Protein AF-A0A6N8XVJ3-F1 (afdb_monomer)

Structure (mmCIF, N/CA/C/O backbone):
data_AF-A0A6N8XVJ3-F1
#
_entry.id   AF-A0A6N8XVJ3-F1
#
loop_
_atom_site.group_PDB
_atom_site.id
_atom_site.type_symbol
_atom_site.label_atom_id
_atom_site.label_alt_id
_atom_site.label_comp_id
_atom_site.label_asym_id
_atom_site.label_entity_id
_atom_site.label_seq_id
_atom_site.pdbx_PDB_ins_code
_atom_site.Cartn_x
_atom_site.Cartn_y
_atom_site.Cartn_z
_atom_site.occupancy
_atom_site.B_iso_or_equiv
_atom_site.auth_seq_id
_atom_site.auth_comp_id
_atom_site.auth_asym_id
_atom_site.auth_atom_id
_atom_site.pdbx_PDB_model_num
ATOM 1 N N . MET A 1 1 ? 0.517 7.023 22.792 1.00 70.94 1 MET A N 1
ATOM 2 C CA . MET A 1 1 ? 1.591 7.198 21.783 1.00 70.94 1 MET A CA 1
ATOM 3 C C . MET A 1 1 ? 1.172 6.799 20.374 1.00 70.94 1 MET A C 1
ATOM 5 O O . MET A 1 1 ? 1.157 7.692 19.544 1.00 70.94 1 MET A O 1
ATOM 9 N N . ARG A 1 2 ? 0.822 5.535 20.058 1.00 68.94 2 ARG A N 1
ATOM 10 C CA . ARG A 1 2 ? 0.362 5.185 18.690 1.00 68.94 2 ARG A CA 1
ATOM 11 C C . ARG A 1 2 ? -0.905 5.957 18.302 1.00 68.94 2 ARG A C 1
ATOM 13 O O . ARG A 1 2 ? -0.941 6.565 17.241 1.00 68.94 2 ARG A O 1
ATOM 20 N N . ASP A 1 3 ? -1.891 5.975 19.192 1.00 71.06 3 ASP A N 1
ATOM 21 C CA . ASP A 1 3 ? -3.145 6.705 18.999 1.00 71.06 3 ASP A CA 1
ATOM 22 C C . ASP A 1 3 ? -2.937 8.216 18.849 1.00 71.06 3 ASP A C 1
ATOM 24 O O . ASP A 1 3 ? -3.562 8.823 17.993 1.00 71.06 3 ASP A O 1
ATOM 28 N N . ASP A 1 4 ? -2.011 8.826 19.596 1.00 81.19 4 ASP A N 1
ATOM 29 C CA . ASP A 1 4 ? -1.683 10.253 19.451 1.00 81.19 4 ASP A CA 1
ATOM 30 C C . ASP A 1 4 ? -1.011 10.562 18.113 1.00 81.19 4 ASP A C 1
ATOM 32 O O . ASP A 1 4 ? -1.333 11.558 17.469 1.00 81.19 4 ASP A O 1
ATOM 36 N N . TYR A 1 5 ? -0.101 9.688 17.673 1.00 82.31 5 TYR A N 1
ATOM 37 C CA . TYR A 1 5 ? 0.652 9.878 16.435 1.00 82.31 5 TYR A CA 1
ATOM 38 C C . TYR A 1 5 ? -0.256 9.812 15.205 1.00 82.31 5 TYR A C 1
ATOM 40 O O . TYR A 1 5 ? -0.070 10.564 14.250 1.00 82.31 5 TYR A O 1
ATOM 48 N N . PHE A 1 6 ? -1.262 8.931 15.241 1.00 85.88 6 PHE A N 1
ATOM 49 C CA . PHE A 1 6 ? -2.165 8.695 14.117 1.00 85.88 6 PHE A CA 1
ATOM 50 C C . PHE A 1 6 ? -3.567 9.298 14.291 1.00 85.88 6 PHE A C 1
ATOM 52 O O . PHE A 1 6 ? -4.397 9.135 13.401 1.00 85.88 6 PHE A O 1
ATOM 59 N N . ARG A 1 7 ? -3.824 10.060 15.366 1.00 86.62 7 ARG A N 1
ATOM 60 C CA . ARG A 1 7 ? -5.132 10.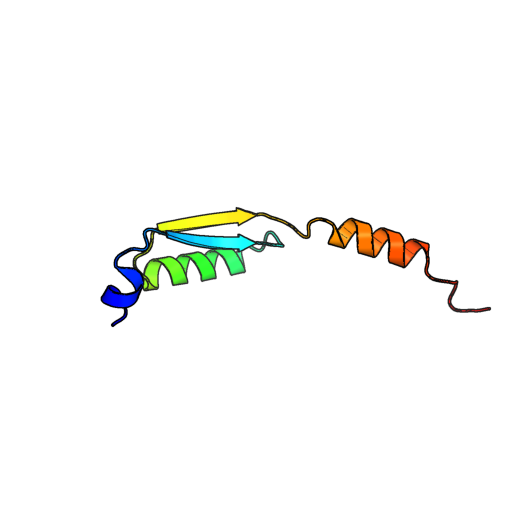666 15.700 1.00 86.62 7 ARG A CA 1
ATOM 61 C C . ARG A 1 7 ? -5.786 11.432 14.544 1.00 86.62 7 ARG A C 1
ATOM 63 O O . ARG A 1 7 ? -7.008 11.456 14.443 1.00 86.62 7 ARG A O 1
ATOM 70 N N . HIS A 1 8 ? -4.987 12.081 13.698 1.00 91.06 8 HIS A N 1
ATOM 71 C CA . HIS A 1 8 ? -5.467 12.891 12.570 1.00 91.06 8 HIS A CA 1
ATOM 72 C C . HIS A 1 8 ? -5.378 12.183 11.212 1.00 91.06 8 HIS A C 1
ATOM 74 O O . HIS A 1 8 ? -5.748 12.757 10.188 1.00 91.06 8 HIS A O 1
ATOM 80 N N . TYR A 1 9 ? -4.896 10.943 11.181 1.00 91.06 9 TYR A N 1
ATOM 81 C CA . TYR A 1 9 ? -4.757 10.171 9.956 1.00 91.06 9 TYR A CA 1
ATOM 82 C C . TYR A 1 9 ? -5.975 9.270 9.788 1.00 91.06 9 TYR A C 1
ATOM 84 O O . TYR A 1 9 ? -6.430 8.626 10.725 1.00 91.06 9 TYR A O 1
ATOM 92 N N . THR A 1 10 ? -6.505 9.213 8.570 1.00 91.75 10 THR A N 1
ATOM 93 C CA . THR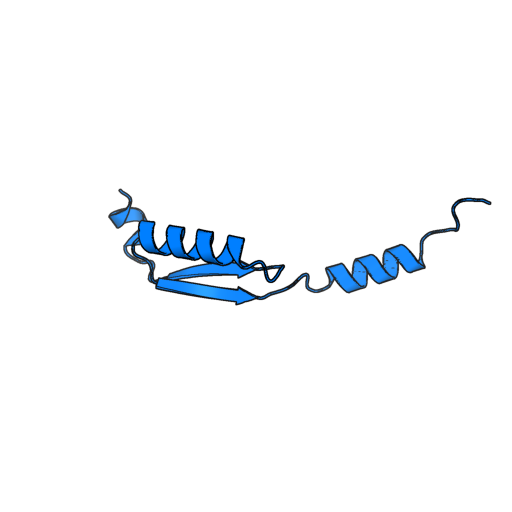 A 1 10 ? -7.699 8.410 8.257 1.00 91.75 10 THR A CA 1
ATOM 94 C C . THR A 1 10 ? -7.372 7.163 7.448 1.00 91.75 10 THR A C 1
ATOM 96 O O . THR A 1 10 ? -8.152 6.211 7.432 1.00 91.75 10 THR A O 1
ATOM 99 N N . ARG A 1 11 ? -6.218 7.145 6.766 1.00 94.19 11 ARG A N 1
ATOM 100 C CA . ARG A 1 11 ? -5.825 6.043 5.891 1.00 94.19 11 ARG A CA 1
ATOM 101 C C . ARG A 1 11 ? -4.321 5.798 5.855 1.00 94.19 11 ARG A C 1
ATOM 103 O O . ARG A 1 11 ? -3.524 6.729 5.915 1.00 94.19 11 ARG A O 1
ATOM 110 N N . CYS A 1 12 ? -3.963 4.542 5.643 1.00 93.94 12 CYS A N 1
ATOM 111 C CA . CYS A 1 12 ? -2.663 4.080 5.206 1.00 93.94 12 CYS A CA 1
ATOM 112 C C . CYS A 1 12 ? -2.714 3.868 3.684 1.00 93.94 12 CYS A C 1
ATOM 114 O O . CYS A 1 12 ? -3.486 3.043 3.189 1.00 93.94 12 CYS A O 1
ATOM 116 N N . LEU A 1 13 ? -1.930 4.651 2.939 1.00 95.31 13 LEU A N 1
ATOM 117 C CA . LEU A 1 13 ? -1.850 4.576 1.481 1.00 95.31 13 LEU A CA 1
ATOM 118 C C . LEU A 1 13 ? -0.643 3.731 1.064 1.00 95.31 13 LEU A C 1
ATOM 120 O O . LEU A 1 13 ? 0.498 4.149 1.246 1.00 95.31 13 LEU A O 1
ATOM 124 N N . TYR A 1 14 ? -0.890 2.576 0.454 1.00 94.94 14 TYR A N 1
ATOM 125 C CA . TYR A 1 14 ? 0.142 1.781 -0.195 1.00 94.94 14 TYR A CA 1
ATOM 126 C C . TYR A 1 14 ? 0.366 2.271 -1.629 1.00 94.94 14 TYR A C 1
ATOM 128 O O . TYR A 1 14 ? -0.496 2.112 -2.495 1.00 94.94 14 TYR A O 1
ATOM 136 N N . ILE A 1 15 ? 1.531 2.877 -1.867 1.00 93.75 15 ILE A N 1
ATOM 137 C CA . ILE A 1 15 ? 1.986 3.309 -3.191 1.00 93.75 15 ILE A CA 1
ATOM 138 C C . ILE A 1 15 ? 2.835 2.191 -3.793 1.00 93.75 15 ILE A C 1
ATOM 140 O O . ILE A 1 15 ? 3.893 1.860 -3.259 1.00 93.75 15 ILE A O 1
ATOM 144 N N . ALA A 1 16 ? 2.373 1.606 -4.894 1.00 91.62 16 ALA A N 1
ATOM 145 C CA . ALA A 1 16 ? 3.001 0.434 -5.486 1.00 91.62 16 ALA A CA 1
ATOM 146 C C . ALA A 1 16 ? 3.630 0.726 -6.850 1.00 91.62 16 ALA A C 1
ATOM 148 O O . ALA A 1 16 ? 2.986 1.289 -7.741 1.00 91.62 16 ALA A O 1
ATOM 149 N N . GLN A 1 17 ? 4.880 0.286 -7.006 1.00 90.69 17 GLN A N 1
ATOM 150 C CA . GLN A 1 17 ? 5.610 0.277 -8.280 1.00 90.69 17 GLN A CA 1
ATOM 151 C C . GLN A 1 17 ? 5.313 -0.999 -9.081 1.00 90.69 17 GLN A C 1
ATOM 153 O O . GLN A 1 17 ? 5.317 -0.987 -10.304 1.00 90.69 17 GLN A O 1
ATOM 158 N N . THR A 1 18 ? 4.987 -2.092 -8.390 1.00 87.38 18 THR A N 1
ATOM 159 C CA . THR A 1 18 ? 4.657 -3.395 -8.975 1.00 87.38 18 THR A CA 1
ATOM 160 C C . THR A 1 18 ? 3.338 -3.918 -8.416 1.00 87.38 18 THR A C 1
ATOM 162 O O . THR A 1 18 ? 2.894 -3.531 -7.332 1.00 87.38 18 THR A O 1
ATOM 165 N N . ARG A 1 19 ? 2.673 -4.806 -9.159 1.00 86.88 19 ARG A N 1
ATOM 166 C CA . ARG A 1 19 ? 1.454 -5.482 -8.695 1.00 86.88 19 ARG A CA 1
ATOM 167 C C . ARG A 1 19 ? 1.819 -6.779 -7.986 1.00 86.88 19 ARG A C 1
ATOM 169 O O . ARG A 1 19 ? 1.639 -7.862 -8.527 1.00 86.88 19 ARG A O 1
ATOM 176 N N . ASP A 1 20 ? 2.338 -6.645 -6.773 1.00 91.50 20 ASP A N 1
ATOM 177 C CA . ASP A 1 20 ? 2.630 -7.780 -5.901 1.00 91.50 20 ASP A CA 1
ATOM 178 C C . ASP A 1 20 ? 1.494 -7.969 -4.882 1.00 91.50 20 ASP A C 1
ATOM 180 O O . ASP A 1 20 ? 1.169 -7.066 -4.104 1.00 91.50 20 ASP A O 1
ATOM 184 N N . ALA A 1 21 ? 0.852 -9.139 -4.910 1.00 91.69 21 ALA A N 1
ATOM 185 C CA . ALA A 1 21 ? -0.251 -9.461 -4.007 1.00 91.69 21 ALA A CA 1
ATOM 186 C C . ALA A 1 21 ? 0.223 -9.666 -2.556 1.00 91.69 21 ALA A C 1
ATOM 188 O O . ALA A 1 21 ? -0.477 -9.282 -1.618 1.00 91.69 21 ALA A O 1
ATOM 189 N N . GLY A 1 22 ? 1.426 -10.205 -2.350 1.00 95.19 22 GLY A N 1
ATOM 190 C CA . GLY A 1 22 ? 2.008 -10.397 -1.023 1.00 95.19 22 GLY A CA 1
ATOM 191 C C . GLY A 1 22 ? 2.329 -9.071 -0.333 1.00 95.19 22 GLY A C 1
ATOM 192 O O . GLY A 1 22 ? 2.094 -8.924 0.870 1.00 95.19 22 GLY A O 1
ATOM 193 N N . LEU A 1 23 ? 2.805 -8.075 -1.084 1.00 93.38 23 LEU A N 1
ATOM 194 C CA . LEU A 1 23 ? 3.023 -6.724 -0.555 1.00 93.38 23 LEU A CA 1
ATOM 195 C C . LEU A 1 23 ? 1.708 -6.027 -0.186 1.00 93.38 23 LEU A C 1
ATOM 197 O O . LEU A 1 23 ? 1.652 -5.349 0.841 1.00 93.38 23 LEU A O 1
ATOM 201 N N . GLN A 1 24 ? 0.637 -6.245 -0.954 1.00 94.19 24 GLN A N 1
ATOM 202 C CA . GLN A 1 24 ? -0.686 -5.708 -0.618 1.00 94.19 24 GLN A CA 1
ATOM 203 C C . GLN A 1 24 ? -1.232 -6.294 0.689 1.00 94.19 24 GLN A C 1
ATOM 205 O O . GLN A 1 24 ? -1.713 -5.540 1.534 1.00 94.19 24 GLN A O 1
ATOM 210 N N . VAL A 1 25 ? -1.091 -7.607 0.908 1.00 96.06 25 VAL A N 1
ATOM 211 C CA . VAL A 1 25 ? -1.509 -8.251 2.169 1.00 96.06 25 VAL A CA 1
ATOM 212 C C . VAL A 1 25 ? -0.744 -7.673 3.362 1.00 96.06 25 VAL A C 1
ATOM 214 O O . VAL A 1 25 ? -1.343 -7.342 4.387 1.00 96.06 25 VAL A O 1
ATOM 217 N N . LYS A 1 26 ? 0.575 -7.481 3.230 1.00 95.50 26 LYS A N 1
ATOM 218 C CA . LYS A 1 26 ? 1.397 -6.857 4.284 1.00 95.50 26 LYS A CA 1
ATOM 219 C C . LYS A 1 26 ? 0.957 -5.423 4.578 1.00 95.50 26 LYS A C 1
ATOM 221 O O . LYS A 1 26 ? 0.859 -5.043 5.744 1.00 95.50 26 LYS A O 1
ATOM 226 N N . ALA A 1 27 ? 0.667 -4.639 3.542 1.00 95.06 27 ALA A N 1
ATOM 227 C CA . ALA A 1 27 ? 0.203 -3.265 3.702 1.00 95.06 27 ALA A CA 1
ATOM 228 C C . ALA A 1 27 ? -1.176 -3.195 4.380 1.00 95.06 27 ALA A C 1
ATOM 230 O O . ALA A 1 27 ? -1.398 -2.347 5.246 1.00 95.06 27 ALA A O 1
ATOM 231 N N . GLN A 1 28 ? -2.078 -4.121 4.056 1.00 95.12 28 GLN A N 1
ATOM 232 C CA . GLN A 1 28 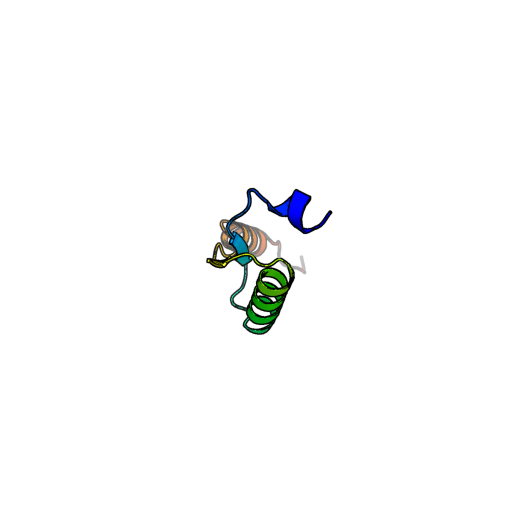? -3.386 -4.215 4.699 1.00 95.12 28 GLN A CA 1
ATOM 233 C C . GLN A 1 28 ? -3.268 -4.604 6.181 1.00 95.12 28 GLN A C 1
ATOM 235 O O . GLN A 1 28 ? -3.920 -3.995 7.032 1.00 95.12 28 GLN A O 1
ATOM 240 N N . ALA A 1 29 ? -2.383 -5.549 6.515 1.00 96.31 29 ALA A N 1
ATOM 241 C CA . ALA A 1 29 ? -2.093 -5.911 7.903 1.00 96.31 29 ALA A CA 1
ATOM 242 C C . ALA A 1 29 ? -1.489 -4.736 8.694 1.00 96.31 29 ALA A C 1
ATOM 244 O O . ALA A 1 29 ? -1.844 -4.517 9.855 1.00 96.31 29 ALA A O 1
ATOM 245 N N . ALA A 1 30 ? -0.618 -3.941 8.065 1.00 93.94 30 ALA A N 1
ATOM 246 C CA . ALA A 1 30 ? -0.071 -2.730 8.669 1.00 93.94 30 ALA A CA 1
ATOM 247 C C . ALA A 1 30 ? -1.163 -1.678 8.928 1.00 93.94 30 ALA A C 1
ATOM 249 O O . ALA A 1 30 ? -1.235 -1.140 10.033 1.00 93.94 30 ALA A O 1
ATOM 250 N N . ALA A 1 31 ? -2.053 -1.435 7.960 1.00 95.00 31 ALA A N 1
ATOM 251 C CA . ALA A 1 31 ? -3.183 -0.518 8.118 1.00 95.00 31 ALA A CA 1
ATOM 252 C C . ALA A 1 31 ? -4.101 -0.938 9.281 1.00 95.00 31 ALA A C 1
ATOM 254 O O . ALA A 1 31 ? -4.432 -0.111 10.133 1.00 95.00 31 ALA A O 1
ATOM 255 N N . ALA A 1 32 ? -4.417 -2.235 9.383 1.00 93.81 32 ALA A N 1
ATOM 256 C CA . ALA A 1 32 ? -5.206 -2.788 10.484 1.00 93.81 32 ALA A CA 1
ATOM 257 C C . ALA A 1 32 ? -4.508 -2.617 11.843 1.00 93.81 32 ALA A C 1
ATOM 259 O O . ALA A 1 32 ? -5.132 -2.186 12.810 1.00 93.81 32 ALA A O 1
ATOM 260 N N . ARG A 1 33 ? -3.194 -2.877 11.918 1.00 91.88 33 ARG A N 1
ATOM 261 C CA . ARG A 1 33 ? -2.402 -2.682 13.145 1.00 91.88 33 ARG A CA 1
ATOM 262 C C . ARG A 1 33 ? -2.363 -1.218 13.589 1.00 91.88 33 ARG A C 1
ATOM 264 O O . ARG A 1 33 ? -2.223 -0.949 14.779 1.00 91.88 33 ARG A O 1
ATOM 271 N N . LEU A 1 34 ? -2.476 -0.283 12.649 1.00 90.50 34 LEU A N 1
ATOM 272 C CA . LEU A 1 34 ? -2.526 1.152 12.918 1.00 90.50 34 LEU A CA 1
ATOM 273 C C . LEU A 1 34 ? -3.950 1.679 13.141 1.00 90.50 34 LEU A C 1
ATOM 275 O O . LEU A 1 34 ? -4.086 2.835 13.524 1.00 90.50 34 LEU A O 1
ATOM 279 N N . SER A 1 35 ? -4.984 0.847 12.971 1.00 91.00 35 SER A N 1
ATOM 280 C CA . SER A 1 35 ? -6.396 1.258 12.983 1.00 91.00 35 SER A CA 1
ATOM 281 C C . SER A 1 35 ? -6.720 2.344 11.944 1.00 91.00 35 SER A C 1
ATOM 283 O O . SER A 1 35 ? -7.527 3.234 12.194 1.00 91.00 35 SER A O 1
ATOM 285 N N . LEU A 1 36 ? -6.083 2.277 10.771 1.00 93.94 36 LEU A N 1
ATOM 286 C CA . LEU A 1 36 ? -6.283 3.208 9.658 1.00 93.94 36 LEU A CA 1
ATOM 287 C C . LEU A 1 36 ? -6.982 2.508 8.489 1.00 93.94 36 LEU A C 1
ATOM 289 O O . LEU A 1 36 ? -6.766 1.319 8.249 1.00 93.94 36 LEU A O 1
ATOM 293 N N . GLY A 1 37 ? -7.771 3.251 7.708 1.00 94.88 37 GLY A N 1
ATOM 294 C CA . GLY A 1 37 ? -8.330 2.733 6.457 1.00 94.88 37 GLY A CA 1
ATOM 295 C C . GLY A 1 37 ? -7.224 2.350 5.469 1.00 94.88 37 GLY A C 1
ATOM 296 O O . GLY A 1 37 ? -6.182 2.993 5.425 1.00 94.88 37 GLY A O 1
ATOM 297 N N . TYR A 1 38 ? -7.420 1.321 4.654 1.00 96.31 38 TYR A N 1
ATOM 298 C CA . TYR A 1 38 ? -6.442 0.943 3.631 1.00 96.31 38 TYR A CA 1
ATOM 299 C C . TYR A 1 38 ? -6.773 1.603 2.290 1.00 96.31 38 TYR A C 1
ATOM 301 O O . TYR A 1 38 ? -7.916 1.566 1.838 1.00 96.31 38 TYR A O 1
ATOM 309 N N . ALA A 1 39 ? -5.770 2.184 1.637 1.00 95.81 39 ALA A N 1
ATOM 310 C CA . ALA A 1 39 ? -5.872 2.675 0.271 1.00 95.81 39 ALA A CA 1
ATOM 311 C C . ALA A 1 39 ? -4.704 2.153 -0.564 1.00 95.81 39 ALA A C 1
ATOM 313 O O . ALA A 1 39 ? -3.567 2.127 -0.102 1.00 95.81 39 ALA A O 1
ATOM 314 N N . TYR A 1 40 ? -4.976 1.787 -1.811 1.00 94.88 40 TYR A N 1
ATOM 315 C CA . TYR A 1 40 ? -3.971 1.328 -2.763 1.00 94.88 40 TYR A CA 1
ATOM 316 C C . TYR A 1 40 ? -3.860 2.310 -3.923 1.00 94.88 40 TYR A C 1
ATOM 318 O O . TYR A 1 40 ? -4.874 2.722 -4.491 1.00 94.88 40 TYR A O 1
ATOM 326 N N . ARG A 1 41 ? -2.631 2.668 -4.294 1.00 93.88 41 ARG A N 1
ATOM 327 C C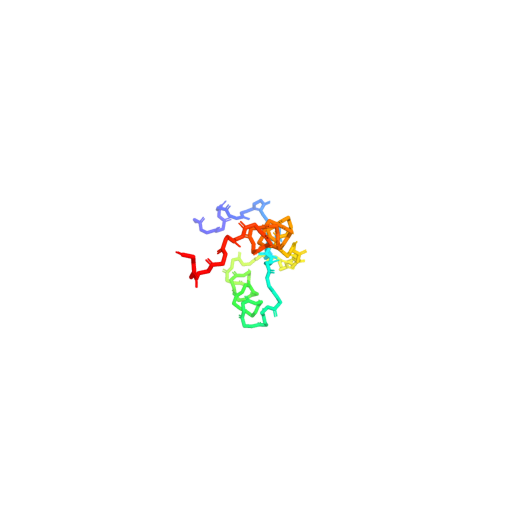A . ARG A 1 41 ? -2.350 3.460 -5.490 1.00 93.88 41 ARG A CA 1
ATOM 328 C C . ARG A 1 41 ? -1.184 2.851 -6.249 1.00 93.88 41 ARG A C 1
ATOM 330 O O . ARG A 1 41 ? -0.034 2.944 -5.834 1.00 93.88 41 ARG A O 1
ATOM 337 N N . TYR A 1 42 ? -1.494 2.258 -7.392 1.00 91.19 42 TYR A N 1
ATOM 338 C CA . TYR A 1 42 ? -0.483 1.849 -8.354 1.00 91.19 42 TYR A CA 1
ATOM 339 C C . 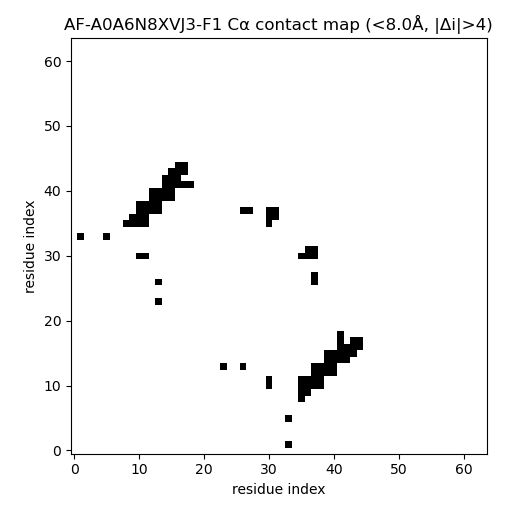TYR A 1 42 ? 0.040 3.082 -9.095 1.00 91.19 42 TYR A C 1
ATOM 341 O O . TYR A 1 42 ? -0.744 3.826 -9.682 1.00 91.19 42 TYR A O 1
ATOM 349 N N . VAL A 1 43 ? 1.350 3.301 -9.042 1.00 88.19 43 VAL A N 1
ATOM 350 C CA . VAL A 1 43 ? 2.037 4.386 -9.763 1.00 88.19 43 VAL A CA 1
ATOM 351 C C . VAL A 1 43 ? 2.954 3.816 -10.847 1.00 88.19 43 VAL A C 1
ATOM 353 O O . VAL A 1 43 ? 3.248 4.500 -11.822 1.00 88.19 43 VAL A O 1
ATOM 356 N N . GLY A 1 44 ? 3.341 2.541 -10.734 1.00 85.69 44 GLY A N 1
ATOM 357 C CA . GLY A 1 44 ? 4.305 1.943 -11.650 1.00 85.69 44 GLY A CA 1
ATOM 358 C C . GLY A 1 44 ? 5.694 2.557 -11.477 1.00 85.69 44 GLY A C 1
ATOM 359 O O . GLY A 1 44 ? 6.014 3.122 -10.430 1.00 85.69 44 GLY A O 1
ATOM 360 N N . TYR A 1 45 ? 6.506 2.458 -12.525 1.00 78.88 45 TYR A N 1
ATOM 361 C CA . TYR A 1 45 ? 7.876 2.971 -12.559 1.00 78.88 45 TYR A CA 1
ATOM 362 C C . TYR A 1 45 ? 8.009 4.363 -13.203 1.00 78.88 45 TYR A C 1
ATOM 364 O O . TYR A 1 45 ? 9.109 4.909 -13.267 1.00 78.88 45 TYR A O 1
ATOM 372 N N . GLY A 1 46 ? 6.903 4.964 -13.657 1.00 79.94 46 GLY A N 1
ATOM 373 C CA . GLY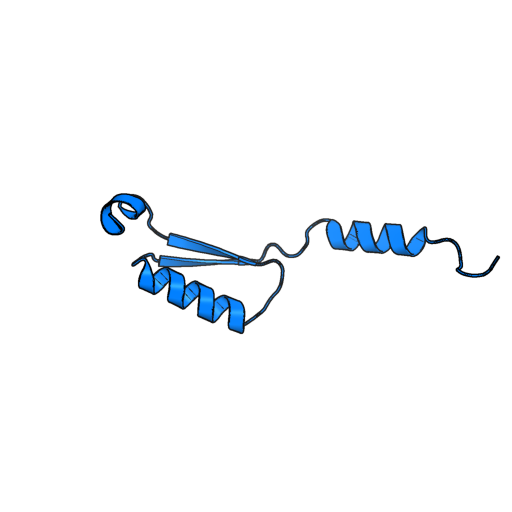 A 1 46 ? 6.929 6.248 -14.362 1.00 79.94 46 GLY A CA 1
ATOM 374 C C . GLY A 1 46 ? 7.859 6.207 -15.580 1.00 79.94 46 GLY A C 1
ATOM 375 O O . GLY A 1 46 ? 7.810 5.261 -16.358 1.00 79.94 46 GLY A O 1
ATOM 376 N N . GLU A 1 47 ? 8.743 7.201 -15.706 1.00 78.12 47 GLU A N 1
ATOM 377 C CA . GLU A 1 47 ? 9.717 7.311 -16.807 1.00 78.12 47 GLU A CA 1
ATOM 378 C C . GLU A 1 47 ? 10.914 6.353 -16.705 1.00 78.12 47 GLU A C 1
ATOM 380 O O . GLU A 1 47 ? 11.759 6.332 -17.600 1.00 78.12 47 GLU A O 1
ATOM 385 N N . LEU A 1 48 ? 11.040 5.566 -15.631 1.00 80.62 48 LEU A N 1
ATOM 386 C CA . LEU A 1 48 ? 12.177 4.654 -15.483 1.00 80.62 48 LEU A CA 1
ATOM 387 C C . LEU A 1 48 ? 12.189 3.582 -16.585 1.00 80.62 48 LEU A C 1
ATOM 389 O O . LEU A 1 48 ? 13.265 3.207 -17.042 1.00 80.62 48 LEU A O 1
ATOM 393 N N . GLU A 1 49 ? 11.025 3.119 -17.050 1.00 79.62 49 GLU A N 1
ATOM 394 C CA . GLU A 1 49 ? 10.954 2.174 -18.172 1.00 79.62 49 GLU A CA 1
ATOM 395 C C . GLU A 1 49 ? 11.510 2.799 -19.463 1.00 79.62 49 GLU A C 1
ATOM 397 O O . GLU A 1 49 ? 12.341 2.195 -20.144 1.00 79.62 49 GLU A O 1
ATOM 402 N N . ASP A 1 50 ? 11.129 4.044 -19.758 1.00 81.44 50 ASP A N 1
ATOM 403 C CA . ASP A 1 50 ? 11.639 4.791 -20.910 1.00 81.44 50 ASP A CA 1
ATOM 404 C C . ASP A 1 50 ? 13.130 5.108 -20.781 1.00 81.44 50 ASP A C 1
ATOM 406 O O . ASP A 1 50 ? 13.878 5.026 -21.758 1.00 81.44 50 ASP A O 1
ATOM 410 N N . PHE A 1 51 ? 13.591 5.435 -19.574 1.00 86.25 51 PHE A N 1
ATOM 411 C CA . PHE A 1 51 ? 15.009 5.628 -19.298 1.00 86.25 51 PHE A CA 1
ATOM 412 C C . PHE A 1 51 ? 15.810 4.349 -19.561 1.00 86.25 51 PHE A C 1
ATOM 414 O O . PHE A 1 51 ? 16.810 4.403 -20.276 1.00 86.25 51 PHE A O 1
ATOM 421 N N . LEU A 1 52 ? 15.358 3.201 -19.047 1.00 85.88 52 LEU A N 1
ATOM 422 C CA . LEU A 1 52 ? 16.018 1.911 -19.263 1.00 85.88 52 LEU A CA 1
ATOM 423 C C . LEU A 1 52 ? 16.015 1.5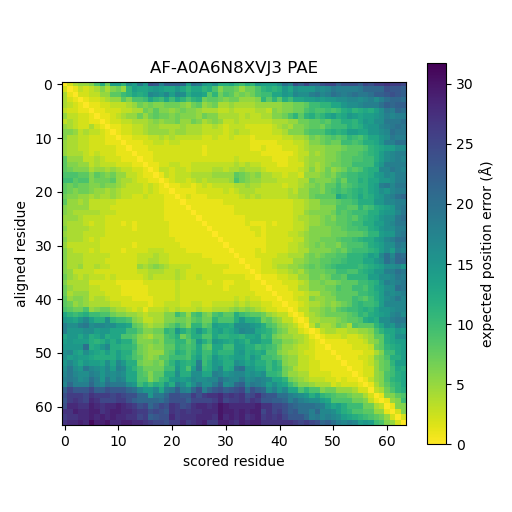14 -20.743 1.00 85.88 52 LEU A C 1
ATOM 425 O O . LEU A 1 52 ? 17.029 1.033 -21.243 1.00 85.88 52 LEU A O 1
ATOM 429 N N . ARG A 1 53 ? 14.920 1.775 -21.468 1.00 84.81 53 ARG A N 1
ATOM 430 C CA . ARG A 1 53 ? 14.834 1.537 -22.916 1.00 84.81 53 ARG A CA 1
ATOM 431 C C . ARG A 1 53 ? 15.846 2.383 -23.691 1.00 84.81 53 ARG A C 1
ATOM 433 O O . ARG A 1 53 ? 16.534 1.857 -24.563 1.00 84.81 53 ARG A O 1
ATOM 440 N N . ARG A 1 54 ? 15.968 3.675 -23.361 1.00 87.56 54 ARG A N 1
ATOM 441 C CA . ARG A 1 54 ? 16.962 4.575 -23.972 1.00 87.56 54 ARG A CA 1
ATOM 442 C C . ARG A 1 54 ? 18.391 4.147 -23.645 1.00 87.56 54 ARG A C 1
ATOM 444 O O . ARG A 1 54 ? 19.212 4.081 -24.550 1.00 87.56 54 ARG A O 1
ATOM 451 N N . ALA A 1 55 ? 18.667 3.818 -22.384 1.00 87.19 55 ALA A N 1
ATOM 452 C CA . ALA A 1 55 ? 19.987 3.380 -21.939 1.00 87.19 55 ALA A CA 1
ATOM 453 C C . ALA A 1 55 ? 20.415 2.055 -22.595 1.00 87.19 55 ALA A C 1
ATOM 455 O O . ALA A 1 55 ? 21.564 1.919 -23.008 1.00 87.19 55 ALA A O 1
ATOM 456 N N . ALA A 1 56 ? 19.490 1.100 -22.741 1.00 85.62 56 ALA A N 1
ATOM 457 C CA . ALA A 1 56 ? 19.741 -0.152 -23.451 1.00 85.62 56 ALA A CA 1
ATOM 458 C C . ALA A 1 56 ? 19.997 0.074 -24.950 1.00 85.62 56 ALA A C 1
ATOM 460 O O . ALA A 1 56 ? 20.861 -0.579 -25.524 1.00 85.62 56 ALA A O 1
ATOM 461 N N . ALA A 1 57 ? 19.290 1.019 -25.578 1.00 80.94 57 ALA A N 1
ATOM 462 C CA . ALA A 1 57 ? 19.498 1.372 -26.984 1.00 80.94 57 ALA A CA 1
ATOM 463 C C . ALA A 1 57 ? 20.809 2.140 -27.236 1.00 80.94 57 ALA A C 1
ATOM 465 O O . ALA A 1 57 ? 21.317 2.124 -28.353 1.00 80.94 57 ALA A O 1
ATOM 466 N N . SER A 1 58 ? 21.354 2.817 -26.221 1.00 75.25 58 SER A N 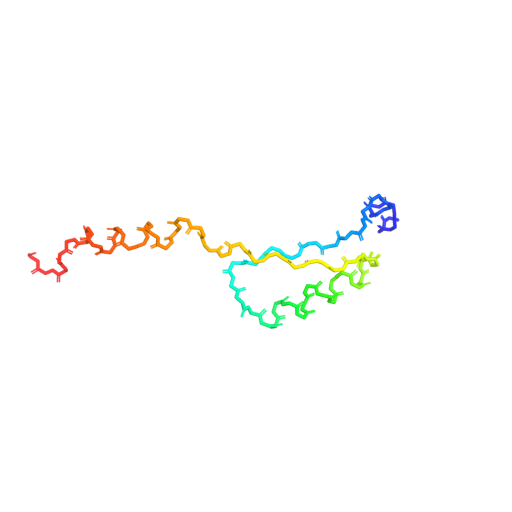1
ATOM 467 C CA . SER A 1 58 ? 22.626 3.544 -26.307 1.00 75.25 58 SER A CA 1
ATOM 468 C C . SER A 1 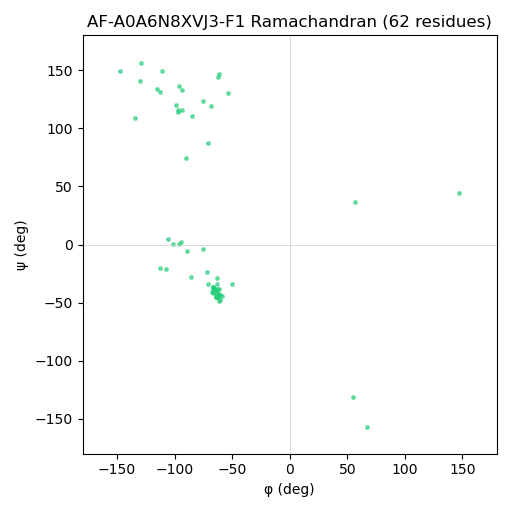58 ? 23.834 2.731 -25.838 1.00 75.25 58 SER A C 1
ATOM 470 O O . SER A 1 58 ? 24.934 3.278 -25.778 1.00 75.25 58 SER A O 1
ATOM 472 N N . ALA A 1 59 ? 23.647 1.469 -25.441 1.00 65.31 59 ALA A N 1
ATOM 473 C CA . ALA A 1 59 ? 24.757 0.621 -25.037 1.00 65.31 59 ALA A CA 1
ATOM 474 C C . ALA A 1 59 ? 25.621 0.302 -26.273 1.00 65.31 59 ALA A C 1
ATOM 476 O O . ALA A 1 59 ? 25.100 -0.279 -27.227 1.00 65.31 59 ALA A O 1
ATOM 477 N N . PRO A 1 60 ? 26.915 0.676 -26.297 1.00 66.62 60 PRO A N 1
ATOM 478 C CA . PRO A 1 60 ? 27.818 0.189 -27.331 1.00 66.62 60 PRO A CA 1
ATOM 479 C C . PRO A 1 60 ? 27.922 -1.334 -27.213 1.00 66.62 60 PRO A C 1
ATOM 481 O O . PRO A 1 60 ? 27.864 -1.878 -26.105 1.00 66.62 60 PRO A O 1
ATOM 484 N N . GLU A 1 61 ? 28.041 -2.019 -28.352 1.00 59.16 61 GLU A N 1
ATOM 485 C CA . GLU A 1 61 ? 28.142 -3.477 -28.374 1.00 59.16 61 GLU A CA 1
ATOM 486 C C . GLU A 1 61 ? 29.287 -3.938 -27.458 1.00 59.16 61 GLU A C 1
ATOM 488 O O . GLU A 1 61 ? 30.400 -3.406 -27.552 1.00 59.16 61 GLU A O 1
ATOM 493 N N . PRO A 1 62 ? 29.057 -4.906 -26.552 1.00 55.94 62 PRO A N 1
ATOM 494 C CA . PRO A 1 62 ? 30.140 -5.502 -25.792 1.00 55.94 62 PRO A CA 1
ATOM 495 C C . PRO A 1 62 ? 30.969 -6.375 -26.745 1.00 55.94 62 PRO A C 1
ATOM 497 O O . PRO A 1 62 ? 30.703 -7.566 -26.887 1.00 55.94 62 PRO A O 1
ATOM 500 N N . GLY A 1 63 ? 31.952 -5.771 -27.417 1.00 62.84 63 GLY A N 1
ATOM 501 C CA . GLY A 1 63 ? 32.899 -6.489 -28.276 1.00 62.84 63 GLY A CA 1
ATOM 502 C C . GLY A 1 63 ? 33.417 -5.737 -29.505 1.00 62.84 63 GLY A C 1
ATOM 503 O O . GLY A 1 63 ? 33.472 -6.346 -30.570 1.00 62.84 63 GLY A O 1
ATOM 504 N N . ALA A 1 64 ? 33.804 -4.463 -29.373 1.00 49.22 64 ALA A N 1
ATOM 505 C CA . ALA A 1 64 ? 34.690 -3.803 -30.342 1.00 49.22 64 ALA A CA 1
ATOM 506 C C . ALA A 1 64 ? 36.146 -3.852 -29.858 1.00 49.22 64 ALA A C 1
ATOM 508 O O . ALA A 1 64 ? 36.359 -3.618 -28.644 1.00 49.22 64 ALA A O 1
#

pLDDT: mean 85.87, std 10.83, range [49.22, 96.31]

Solvent-accessible surface area (backbone atoms only — not comparable to full-atom values): 3974 Å² total; per-residue (Å²): 105,73,64,68,76,43,67,88,57,67,59,38,74,47,77,30,59,63,97,50,68,70,60,50,54,54,50,45,53,49,14,57,76,68,75,28,43,72,42,80,43,82,66,45,65,68,64,52,58,58,50,51,53,52,53,63,71,67,52,75,74,96,81,126

Secondary structure (DSSP, 8-state):
-HHHHHTT--EEEEEESS--HHHHHHHHHHHHHHT-EEEEEE-TTTTHHHHHHHHHHTPPPS--

Radius of gyration: 19.12 Å; Cα contacts (8 Å, |Δi|>4): 49; chains: 1; bounding box: 43×23×52 Å

Nearest PDB structures (foldseek):
  2ffh-assembly1_A  TM=5.126E-01  e=5.861E-01  Thermus aquaticus
  1ls1-assembly1_A  TM=5.007E-01  e=8.851E-01  Thermus aquaticus
  1ng1-assembly1_A  TM=5.075E-01  e=7.202E-01  Thermus aquaticus
  3zn8-assembly1_A  TM=4.826E-01  e=1.165E+00  Escherichia coli
  2ng1-assembly1_A  TM=5.002E-01  e=1.248E+00  Thermus aquaticus

Sequence (64 aa):
MRDDYFRHYTRCLYIAQTRDAGLQVKAQAAAARLSLGYAYRYVGYGELEDFLRRAAASAPEPGA

Foldseek 3Di:
DLCVVCVPAAEDEAEDQDPDPVVLVVSVVVCVVSVHHYHYDYPHPPCVVVVVVVVVVPDDDPPD

Mean predicted aligned error: 8.39 Å